Protein AF-A0A937C479-F1 (afdb_monomer_lite)

Radius of gyration: 17.18 Å; chains: 1; bounding box: 28×18×62 Å

pLDDT: mean 75.63, std 11.16, range [51.84, 90.5]

Secondary structure (DSSP, 8-state):
--HHHHTT----HHHHHHHHHHHHHHHHHHHHHHH---S-HHHHHHHHHHHHHHHHHHHHHIIIIIHHHHHHTTT---

Sequence (78 aa):
MYLSYILGIPVTGFELLLLLIAFLIWCVALVAVANGKFYDPATKICWFFLILFLNIAGVILFIFWGRKEINYGKHDKP

Structure (mmCIF, N/CA/C/O bac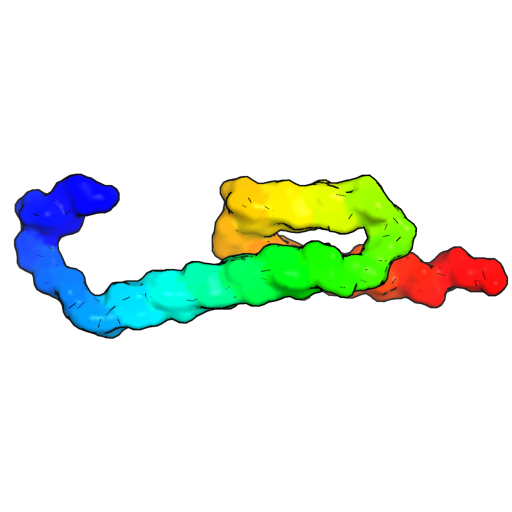kbone):
data_AF-A0A937C479-F1
#
_entry.id   AF-A0A937C479-F1
#
loop_
_atom_site.group_PDB
_atom_site.id
_atom_site.type_symbol
_atom_site.label_atom_id
_atom_site.label_alt_id
_atom_site.label_comp_id
_atom_site.label_asym_id
_atom_site.label_entity_id
_atom_site.label_seq_id
_atom_site.pdbx_PDB_ins_code
_atom_site.Cartn_x
_atom_site.Cartn_y
_atom_site.Cartn_z
_atom_site.occupancy
_atom_site.B_iso_or_equiv
_atom_site.auth_seq_id
_atom_site.auth_comp_id
_atom_site.auth_asym_id
_atom_site.auth_atom_id
_atom_site.pdbx_PDB_model_num
ATOM 1 N N . MET A 1 1 ? -4.059 0.927 -21.410 1.00 54.88 1 MET A N 1
ATOM 2 C CA . MET A 1 1 ? -3.365 -0.262 -21.955 1.00 54.88 1 MET A CA 1
ATOM 3 C C . MET A 1 1 ? -3.279 -0.250 -23.483 1.00 54.88 1 MET A C 1
ATOM 5 O O . MET A 1 1 ? -2.208 -0.523 -23.990 1.00 54.88 1 MET A O 1
ATOM 9 N N . TYR A 1 2 ? -4.327 0.147 -24.222 1.00 55.53 2 TYR A N 1
ATOM 10 C CA . TYR A 1 2 ? -4.256 0.302 -25.691 1.00 55.53 2 TYR A CA 1
ATOM 11 C C . TYR A 1 2 ? -3.475 1.533 -26.189 1.00 55.53 2 TYR A C 1
ATOM 13 O O . TYR A 1 2 ? -3.008 1.543 -27.320 1.00 55.53 2 TYR A O 1
ATOM 21 N N . LEU A 1 3 ? -3.306 2.566 -25.357 1.00 56.38 3 LEU A N 1
ATOM 22 C CA . LEU A 1 3 ? -2.725 3.841 -25.796 1.00 56.38 3 LEU A CA 1
ATOM 23 C C . LEU A 1 3 ? -1.209 3.779 -26.083 1.00 56.38 3 LEU A C 1
ATOM 25 O O . LEU A 1 3 ? -0.717 4.545 -26.902 1.00 56.38 3 LEU A O 1
ATOM 29 N N . SER A 1 4 ? -0.468 2.865 -25.448 1.00 57.00 4 SER A N 1
ATOM 30 C CA . SER A 1 4 ? 0.991 2.738 -25.600 1.00 57.00 4 SER A CA 1
ATOM 31 C C . SER A 1 4 ? 1.412 1.976 -26.860 1.00 57.00 4 SER A C 1
ATOM 33 O O . SER A 1 4 ? 2.462 2.269 -27.422 1.00 57.00 4 SER A O 1
ATOM 35 N N . TYR A 1 5 ? 0.583 1.047 -27.348 1.00 60.66 5 TYR A N 1
ATOM 36 C CA . TYR A 1 5 ? 0.876 0.268 -28.559 1.00 60.66 5 TYR A CA 1
ATOM 37 C C . TYR A 1 5 ? 0.732 1.101 -29.846 1.00 60.66 5 TYR A C 1
ATOM 39 O O . TYR A 1 5 ? 1.388 0.819 -30.841 1.00 60.66 5 TYR A O 1
ATOM 47 N N . ILE A 1 6 ? -0.091 2.158 -29.814 1.00 61.53 6 ILE A N 1
ATOM 48 C CA . ILE A 1 6 ? -0.311 3.077 -30.946 1.00 61.53 6 ILE A CA 1
ATOM 49 C C . ILE A 1 6 ? 0.835 4.101 -31.068 1.00 61.53 6 ILE A C 1
ATOM 51 O O . ILE A 1 6 ? 1.121 4.578 -32.161 1.00 61.53 6 ILE A O 1
ATOM 55 N N . LEU A 1 7 ? 1.518 4.422 -29.962 1.00 64.06 7 LEU A N 1
ATOM 56 C CA . LEU A 1 7 ? 2.538 5.479 -29.895 1.00 64.06 7 LEU A CA 1
ATOM 57 C C . LEU A 1 7 ? 3.985 4.989 -30.073 1.00 64.06 7 LEU A C 1
ATOM 59 O O . LEU A 1 7 ? 4.896 5.810 -30.047 1.00 64.06 7 LEU A O 1
ATOM 63 N N . GLY A 1 8 ? 4.218 3.684 -30.259 1.00 59.09 8 GLY A N 1
ATOM 64 C CA . GLY A 1 8 ? 5.556 3.153 -30.560 1.00 59.09 8 GLY A CA 1
ATOM 65 C C . GLY A 1 8 ? 6.611 3.442 -29.486 1.00 59.09 8 GLY A C 1
ATOM 66 O O . GLY A 1 8 ? 7.800 3.454 -29.791 1.00 59.09 8 GLY A O 1
ATOM 67 N N . ILE A 1 9 ? 6.196 3.695 -28.241 1.00 64.31 9 ILE A N 1
ATOM 68 C CA . ILE A 1 9 ? 7.129 3.901 -27.133 1.00 64.31 9 ILE A CA 1
ATOM 69 C C . ILE A 1 9 ? 7.623 2.517 -26.705 1.00 64.31 9 ILE A C 1
ATOM 71 O O . ILE A 1 9 ? 6.803 1.702 -26.266 1.00 64.31 9 ILE A O 1
ATOM 75 N N . PRO A 1 10 ? 8.926 2.206 -26.845 1.00 62.25 10 PRO A N 1
ATOM 76 C CA . PRO A 1 10 ? 9.466 0.968 -26.317 1.00 62.25 10 PRO A CA 1
ATOM 77 C C . PRO A 1 10 ? 9.315 1.038 -24.802 1.00 62.25 10 PRO A C 1
ATOM 79 O O . PRO A 1 10 ? 10.019 1.804 -24.151 1.00 62.25 10 PRO A O 1
ATOM 82 N N . VAL A 1 11 ? 8.371 0.270 -24.252 1.00 63.78 11 VAL A N 1
ATOM 83 C CA . VAL A 1 11 ? 8.255 0.114 -22.803 1.00 63.78 11 VAL A CA 1
ATOM 84 C C . VAL A 1 11 ? 9.543 -0.563 -22.359 1.00 63.78 11 VAL A C 1
ATOM 86 O O . VAL A 1 11 ? 9.754 -1.760 -22.571 1.00 63.78 11 VAL A O 1
ATOM 89 N N . THR A 1 12 ? 10.461 0.237 -21.842 1.00 73.25 12 THR A N 1
ATOM 90 C CA . THR A 1 12 ? 11.760 -0.226 -21.374 1.00 73.25 12 THR A CA 1
ATOM 91 C C . THR A 1 12 ? 11.520 -1.081 -20.136 1.00 73.25 12 THR A C 1
ATOM 93 O O . THR A 1 12 ? 10.668 -0.766 -19.308 1.00 73.25 12 THR A O 1
ATOM 96 N N . GLY A 1 13 ? 12.254 -2.189 -19.976 1.00 76.50 13 GLY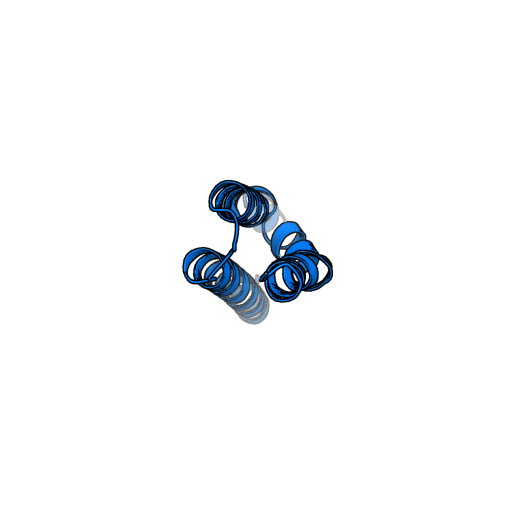 A N 1
ATOM 97 C CA . GLY A 1 13 ? 12.054 -3.119 -18.849 1.00 76.50 13 GLY A CA 1
ATOM 98 C C . GLY A 1 13 ? 12.090 -2.451 -17.462 1.00 76.50 13 GLY A C 1
ATOM 99 O O . GLY A 1 13 ? 11.536 -2.979 -16.503 1.00 76.50 13 GLY A O 1
ATOM 100 N N . PHE A 1 14 ? 12.675 -1.255 -17.372 1.00 80.81 14 PHE A N 1
ATOM 101 C CA . PHE A 1 14 ? 12.659 -0.392 -16.196 1.00 80.81 14 PHE A CA 1
ATOM 102 C C . PHE A 1 14 ? 11.252 0.079 -15.780 1.00 80.81 14 PHE A C 1
ATOM 104 O O . PHE A 1 14 ? 10.933 0.073 -14.592 1.00 80.81 14 PHE A O 1
ATOM 111 N N . GLU A 1 15 ? 10.381 0.436 -16.726 1.00 81.50 15 GLU A N 1
ATOM 112 C CA . GLU A 1 15 ? 9.012 0.893 -16.436 1.00 81.50 15 GLU A CA 1
ATOM 113 C C . GLU A 1 15 ? 8.148 -0.251 -15.889 1.00 81.50 15 GLU A C 1
ATOM 115 O O . GLU A 1 15 ? 7.402 -0.074 -14.925 1.00 81.50 15 GLU A O 1
ATOM 120 N N . LEU A 1 16 ? 8.315 -1.453 -16.450 1.00 83.38 16 LEU A N 1
ATOM 121 C CA . LEU A 1 16 ? 7.711 -2.687 -15.936 1.00 83.38 16 LEU A CA 1
ATOM 122 C C . LEU A 1 16 ? 8.177 -2.994 -14.510 1.00 83.38 16 LEU A C 1
ATOM 124 O O . LEU A 1 16 ? 7.370 -3.385 -13.667 1.00 83.38 16 LEU A O 1
ATOM 128 N N . LEU A 1 17 ? 9.463 -2.784 -14.226 1.00 85.50 17 LEU A N 1
ATOM 129 C CA . LEU A 1 17 ? 10.042 -3.007 -12.906 1.00 85.50 17 LEU A CA 1
ATOM 130 C C . LEU A 1 17 ? 9.503 -2.007 -11.870 1.00 85.50 17 LEU A C 1
ATOM 132 O O . LEU A 1 17 ? 9.136 -2.413 -10.768 1.00 85.50 17 LEU A O 1
ATOM 136 N N . LEU A 1 18 ? 9.367 -0.726 -12.228 1.00 86.31 18 LEU A N 1
ATOM 137 C CA . LEU A 1 18 ? 8.729 0.280 -11.368 1.00 86.31 18 LEU A CA 1
ATOM 138 C C . LEU A 1 18 ? 7.258 -0.043 -11.090 1.00 86.31 18 LEU A C 1
ATOM 140 O O . LEU A 1 18 ? 6.820 0.038 -9.940 1.00 86.31 18 LEU A O 1
ATOM 144 N N . LEU A 1 19 ? 6.505 -0.448 -12.117 1.00 84.12 19 LEU A N 1
ATOM 145 C CA . LEU A 1 19 ? 5.109 -0.854 -11.963 1.00 84.12 19 LEU A CA 1
ATOM 146 C C . LEU A 1 19 ? 4.982 -2.065 -11.026 1.00 84.12 19 LEU A C 1
ATOM 148 O O . LEU A 1 19 ? 4.109 -2.090 -10.159 1.00 84.12 19 LEU A O 1
ATOM 152 N N . LEU A 1 20 ? 5.884 -3.042 -11.161 1.00 87.31 20 LEU A N 1
ATOM 153 C CA . LEU A 1 20 ? 5.926 -4.227 -10.308 1.00 87.31 20 LEU A CA 1
ATOM 154 C C . LEU A 1 20 ? 6.201 -3.864 -8.843 1.00 87.31 20 LEU A C 1
ATOM 156 O O . LEU A 1 20 ? 5.523 -4.366 -7.948 1.00 87.31 20 LEU A O 1
ATOM 160 N N . ILE A 1 21 ? 7.158 -2.969 -8.586 1.00 89.75 21 ILE A N 1
ATOM 161 C CA . ILE A 1 21 ? 7.468 -2.499 -7.227 1.00 89.75 21 ILE A CA 1
ATOM 162 C C . ILE A 1 21 ? 6.270 -1.760 -6.625 1.00 89.75 21 ILE A C 1
ATOM 164 O O . ILE A 1 21 ? 5.894 -2.032 -5.484 1.00 89.75 21 ILE A O 1
ATOM 168 N N . ALA A 1 22 ? 5.638 -0.862 -7.383 1.00 85.06 22 ALA A N 1
ATOM 169 C CA . ALA A 1 22 ? 4.450 -0.143 -6.927 1.00 85.06 22 ALA A CA 1
ATOM 170 C C . ALA A 1 22 ? 3.303 -1.109 -6.574 1.00 85.06 22 ALA A C 1
ATOM 172 O O . ALA A 1 22 ? 2.647 -0.946 -5.542 1.00 85.06 22 ALA A O 1
ATOM 173 N N . PHE A 1 23 ? 3.114 -2.157 -7.380 1.00 84.94 23 PHE A N 1
ATOM 174 C CA . PHE A 1 23 ? 2.133 -3.210 -7.121 1.00 84.94 23 PHE A CA 1
ATOM 175 C C . PHE A 1 23 ? 2.463 -4.025 -5.861 1.00 84.94 23 PHE A C 1
ATOM 177 O O . PHE A 1 23 ? 1.585 -4.282 -5.037 1.00 84.94 23 PHE A O 1
ATOM 184 N N . LEU A 1 24 ? 3.735 -4.380 -5.661 1.00 90.50 24 LEU A N 1
ATOM 185 C CA . LEU A 1 24 ? 4.187 -5.076 -4.455 1.00 90.50 24 LEU A CA 1
ATOM 186 C C . LEU A 1 24 ? 3.942 -4.241 -3.193 1.00 90.50 24 LEU A C 1
ATOM 188 O O . LEU A 1 24 ? 3.415 -4.767 -2.214 1.00 90.50 24 LEU A O 1
ATOM 192 N N . ILE A 1 25 ? 4.266 -2.945 -3.218 1.00 87.50 25 ILE A N 1
ATOM 193 C CA . ILE A 1 25 ? 4.021 -2.029 -2.091 1.00 87.50 25 ILE A CA 1
ATOM 194 C C . ILE A 1 25 ? 2.527 -1.971 -1.758 1.00 87.50 25 ILE A C 1
ATOM 196 O O . ILE A 1 25 ? 2.154 -2.017 -0.583 1.00 87.50 25 ILE A O 1
ATOM 200 N N . TRP A 1 26 ? 1.669 -1.916 -2.777 1.00 86.44 26 TRP A N 1
ATOM 201 C CA . TRP A 1 26 ? 0.221 -1.924 -2.590 1.00 86.44 26 TRP A CA 1
ATOM 202 C C . TRP A 1 26 ? -0.281 -3.223 -1.939 1.00 86.44 26 TRP A C 1
ATOM 204 O O . TRP A 1 26 ? -1.003 -3.166 -0.940 1.00 86.44 26 TRP A O 1
ATOM 214 N N . CYS A 1 27 ? 0.169 -4.390 -2.414 1.00 86.94 27 CYS A N 1
ATOM 215 C CA . CYS A 1 27 ? -0.156 -5.676 -1.786 1.00 86.94 27 CYS A CA 1
ATOM 216 C C . CYS A 1 27 ? 0.337 -5.758 -0.333 1.00 86.94 27 CYS A C 1
ATOM 218 O O . CYS A 1 27 ? -0.401 -6.204 0.546 1.00 86.94 27 CYS A O 1
ATOM 220 N N . VAL A 1 28 ? 1.563 -5.303 -0.052 1.00 87.31 28 VAL A N 1
ATOM 221 C CA . VAL A 1 28 ? 2.113 -5.286 1.313 1.00 87.31 28 VAL A CA 1
ATOM 222 C C . VAL A 1 28 ? 1.280 -4.387 2.226 1.00 87.31 28 VAL A C 1
ATOM 224 O O . VAL A 1 28 ? 1.010 -4.775 3.361 1.00 87.31 28 VAL A O 1
ATOM 227 N N . ALA A 1 29 ? 0.820 -3.229 1.747 1.00 83.69 29 ALA A N 1
ATOM 228 C CA . ALA A 1 29 ? -0.051 -2.342 2.516 1.00 83.69 29 ALA A CA 1
ATOM 229 C C . ALA A 1 29 ? -1.405 -2.997 2.842 1.00 83.69 29 ALA A C 1
ATOM 231 O O . ALA A 1 29 ? -1.868 -2.923 3.982 1.00 83.69 29 ALA A O 1
ATOM 232 N N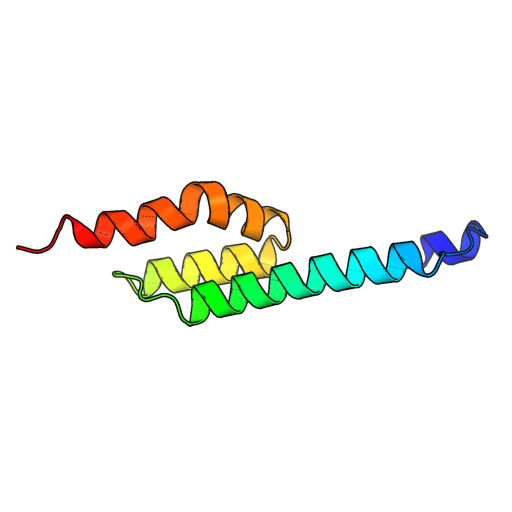 . LEU A 1 30 ? -2.003 -3.701 1.877 1.00 84.31 30 LEU A N 1
ATOM 233 C CA . LEU A 1 30 ? -3.222 -4.492 2.079 1.00 84.31 30 LEU A CA 1
ATOM 234 C C . LEU A 1 30 ? -3.035 -5.565 3.154 1.00 84.31 30 LEU A C 1
ATOM 236 O O . LEU A 1 30 ? -3.840 -5.660 4.082 1.00 84.31 30 LEU A O 1
ATOM 240 N N . VAL A 1 31 ? -1.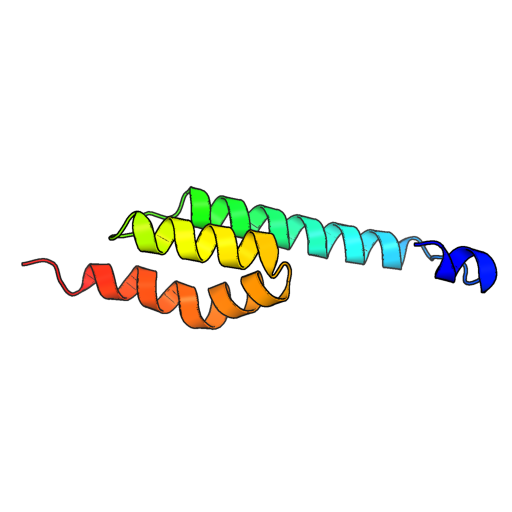949 -6.338 3.071 1.00 86.81 31 VAL A N 1
ATOM 241 C CA . VAL A 1 31 ? -1.623 -7.368 4.068 1.00 86.81 31 VAL A CA 1
ATOM 242 C C . VAL A 1 31 ? -1.332 -6.740 5.431 1.00 86.81 31 VAL A C 1
ATOM 244 O O . VAL A 1 31 ? -1.774 -7.269 6.448 1.00 86.81 31 VAL A O 1
ATOM 247 N N . ALA A 1 32 ? -0.644 -5.599 5.476 1.00 84.31 32 ALA A N 1
ATOM 248 C CA . ALA A 1 32 ? -0.356 -4.881 6.714 1.00 84.31 32 ALA A CA 1
ATOM 249 C C . ALA A 1 32 ? -1.639 -4.409 7.414 1.00 84.31 32 ALA A C 1
ATOM 251 O O . ALA A 1 32 ? -1.744 -4.530 8.634 1.00 84.31 32 ALA A O 1
ATOM 252 N N . VAL A 1 33 ? -2.640 -3.936 6.666 1.00 83.19 33 VAL A N 1
ATOM 253 C CA . VAL A 1 33 ? -3.957 -3.598 7.228 1.00 83.19 33 VAL A CA 1
ATOM 254 C C . VAL A 1 33 ? -4.742 -4.849 7.610 1.00 83.19 33 VAL A C 1
ATOM 256 O O . VAL A 1 33 ? -5.305 -4.909 8.701 1.00 83.19 33 VAL A O 1
ATOM 259 N N . ALA A 1 34 ? -4.732 -5.895 6.788 1.00 81.94 34 ALA A N 1
ATOM 260 C CA . ALA A 1 34 ? -5.421 -7.145 7.105 1.00 81.94 34 ALA A CA 1
ATOM 261 C C . ALA A 1 34 ? -4.854 -7.835 8.364 1.00 81.94 34 ALA A C 1
ATOM 263 O O . ALA A 1 34 ? -5.622 -8.361 9.171 1.00 81.94 34 ALA A O 1
ATOM 264 N N . ASN A 1 35 ? -3.538 -7.780 8.586 1.00 83.12 35 ASN A N 1
ATOM 265 C CA . ASN A 1 35 ? -2.882 -8.303 9.792 1.00 83.12 35 ASN A CA 1
ATOM 266 C C . ASN A 1 35 ? -2.792 -7.290 10.941 1.00 83.12 35 ASN A C 1
ATOM 268 O O . ASN A 1 35 ? -2.473 -7.670 12.069 1.00 83.12 35 ASN A O 1
ATOM 272 N N . GLY A 1 36 ? -3.097 -6.016 10.695 1.00 76.38 36 GLY A N 1
ATOM 273 C CA . GLY A 1 36 ? -3.118 -4.991 11.728 1.00 76.38 36 GLY A CA 1
ATOM 274 C C . GLY A 1 36 ? -4.118 -5.339 12.833 1.00 76.38 36 GLY A C 1
ATOM 275 O O . GLY A 1 36 ? -5.271 -5.708 12.571 1.00 76.38 36 GLY A O 1
ATOM 276 N N . LYS A 1 37 ? -3.673 -5.225 14.088 1.00 69.56 37 LYS A N 1
ATOM 277 C CA . LYS A 1 37 ? -4.554 -5.248 15.260 1.00 69.56 37 LYS A CA 1
ATOM 278 C C . LYS A 1 37 ? -5.148 -3.854 15.429 1.00 69.56 37 LYS A C 1
ATOM 280 O O . LYS A 1 37 ? -4.567 -3.006 16.097 1.00 69.56 37 LYS A O 1
ATOM 285 N N . PHE A 1 38 ? -6.273 -3.626 14.767 1.00 72.62 38 PHE A N 1
ATOM 286 C CA . PHE A 1 38 ? -7.102 -2.447 14.988 1.00 72.62 38 PHE A CA 1
ATOM 287 C C . PHE A 1 38 ? -8.018 -2.695 16.183 1.00 72.62 38 PHE A C 1
ATOM 289 O O . PHE A 1 38 ? -8.414 -3.835 16.428 1.00 72.62 38 PHE A O 1
ATOM 296 N N . TYR A 1 39 ? -8.324 -1.629 16.916 1.00 69.06 39 TYR A N 1
ATOM 297 C CA . TYR A 1 39 ? -9.252 -1.672 18.042 1.00 69.06 39 TYR A CA 1
ATOM 298 C C . TYR A 1 39 ? -10.677 -1.967 17.559 1.00 69.06 39 TYR A C 1
ATOM 300 O O . TYR A 1 39 ? -11.297 -2.923 18.014 1.00 69.06 39 TYR A O 1
ATOM 308 N N . ASP A 1 40 ? -11.132 -1.222 16.547 1.00 78.25 40 ASP A N 1
ATOM 309 C CA . ASP A 1 40 ? -12.440 -1.421 15.935 1.00 78.25 40 ASP A CA 1
ATOM 310 C C . ASP A 1 40 ? -12.359 -2.239 14.635 1.00 78.25 40 ASP A C 1
ATOM 312 O O . ASP A 1 40 ? -11.660 -1.845 13.688 1.00 78.25 40 ASP A O 1
ATOM 316 N N . PRO A 1 41 ? -13.114 -3.351 14.526 1.00 79.62 41 PRO A N 1
ATOM 317 C CA . PRO A 1 41 ? -13.171 -4.146 13.302 1.00 79.62 41 PRO A CA 1
ATOM 318 C C . PRO A 1 41 ? -13.791 -3.361 12.136 1.00 79.62 41 PRO A C 1
ATOM 320 O O . PRO A 1 41 ? -13.392 -3.559 10.989 1.00 79.62 41 PRO A O 1
ATOM 323 N N . ALA A 1 42 ? -14.707 -2.427 12.413 1.00 83.06 42 ALA A N 1
ATOM 324 C CA . ALA A 1 42 ? -15.298 -1.554 11.399 1.00 83.06 42 ALA A CA 1
ATOM 325 C C . ALA A 1 42 ? -14.250 -0.621 10.762 1.00 83.06 42 ALA A C 1
ATOM 327 O O . ALA A 1 42 ? -14.161 -0.527 9.537 1.00 83.06 42 ALA A O 1
ATOM 328 N N . THR A 1 43 ? -13.393 -0.001 11.579 1.00 81.88 43 THR A N 1
ATOM 329 C CA . THR A 1 43 ? -12.319 0.894 11.117 1.00 81.88 43 THR A CA 1
ATOM 330 C C . THR A 1 43 ? -11.276 0.145 10.291 1.00 81.88 43 THR A C 1
ATOM 332 O O . THR A 1 43 ? -10.822 0.641 9.259 1.00 81.88 43 THR A O 1
ATOM 335 N N . LYS A 1 44 ? -10.961 -1.099 10.674 1.00 83.19 44 LYS A N 1
ATOM 336 C CA . LYS A 1 44 ? -10.090 -1.991 9.894 1.00 83.19 44 LYS A CA 1
ATOM 337 C C . LYS A 1 44 ? -10.628 -2.251 8.489 1.00 83.19 44 LYS A C 1
ATOM 339 O O . LYS A 1 44 ? -9.883 -2.153 7.516 1.00 83.19 44 LYS A O 1
ATOM 344 N N . ILE A 1 45 ? -11.913 -2.585 8.387 1.00 85.06 45 ILE A N 1
ATOM 345 C CA . ILE A 1 45 ? -12.574 -2.865 7.108 1.00 85.06 45 ILE A CA 1
ATOM 346 C C . ILE A 1 45 ? -12.634 -1.594 6.253 1.00 85.06 45 ILE A C 1
ATOM 348 O O . ILE A 1 45 ? -12.367 -1.658 5.055 1.00 85.06 45 ILE A O 1
ATOM 352 N N . CYS A 1 46 ? -12.905 -0.438 6.864 1.00 86.00 46 CYS A N 1
ATOM 353 C CA . CYS A 1 46 ? -12.909 0.851 6.174 1.00 86.00 46 CYS A CA 1
ATOM 354 C C . CYS A 1 46 ? -11.539 1.165 5.550 1.00 86.00 46 CYS A C 1
ATOM 356 O O . CYS A 1 46 ? -11.458 1.442 4.353 1.00 86.00 46 CYS A O 1
ATOM 358 N N . TRP A 1 47 ? -10.449 1.016 6.314 1.00 85.12 47 TRP A N 1
ATOM 359 C CA . TRP A 1 47 ? -9.082 1.188 5.802 1.00 85.12 47 TRP A CA 1
ATOM 360 C C . TRP A 1 47 ? -8.712 0.172 4.724 1.00 85.12 47 TRP A C 1
ATOM 362 O O . TRP A 1 47 ? -8.064 0.530 3.740 1.00 85.12 47 TRP A O 1
ATOM 372 N N . PHE A 1 48 ? -9.144 -1.080 4.878 1.00 85.19 48 PHE A N 1
ATOM 373 C CA . PHE A 1 48 ? -8.930 -2.115 3.871 1.00 85.19 4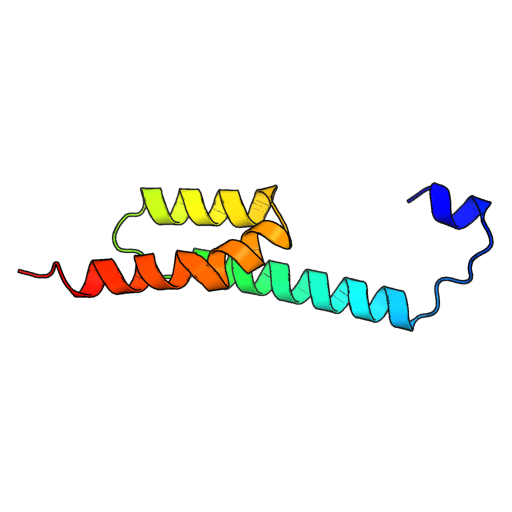8 PHE A CA 1
ATOM 374 C C . PHE A 1 48 ? -9.598 -1.740 2.543 1.00 85.19 48 PHE A C 1
ATOM 376 O O . PHE A 1 48 ? -8.942 -1.761 1.503 1.00 85.19 48 PHE A O 1
ATOM 383 N N . PHE A 1 49 ? -10.865 -1.319 2.576 1.00 85.81 49 PHE A N 1
ATOM 384 C CA . PHE A 1 49 ? -11.581 -0.855 1.388 1.00 85.81 49 PHE A CA 1
ATOM 385 C C . PHE A 1 49 ? -10.979 0.418 0.790 1.00 85.81 49 PHE A C 1
ATOM 387 O O . PHE A 1 49 ? -10.884 0.522 -0.432 1.00 85.81 49 PHE A O 1
ATOM 394 N N . LEU A 1 50 ? -10.519 1.352 1.624 1.00 86.25 50 LEU A N 1
ATOM 395 C CA . LEU A 1 50 ? -9.816 2.555 1.178 1.00 86.25 50 LEU A CA 1
ATOM 396 C C . LEU A 1 50 ? -8.550 2.208 0.391 1.00 86.25 50 LEU A C 1
ATOM 398 O O . LEU A 1 50 ? -8.355 2.720 -0.705 1.00 86.25 50 LEU A O 1
ATOM 402 N N . ILE A 1 51 ? -7.705 1.311 0.898 1.00 85.38 51 ILE A N 1
ATOM 403 C CA . ILE A 1 51 ? -6.484 0.901 0.187 1.00 85.38 51 ILE A CA 1
ATOM 404 C C . ILE A 1 51 ? -6.829 0.101 -1.074 1.00 85.38 51 ILE A C 1
ATOM 406 O O . ILE A 1 51 ? -6.189 0.285 -2.112 1.00 85.38 51 ILE A O 1
ATOM 410 N N . LEU A 1 52 ? -7.855 -0.749 -1.006 1.00 84.81 52 LEU A N 1
ATOM 411 C CA . LEU A 1 52 ? -8.275 -1.593 -2.120 1.00 84.81 52 LEU A CA 1
ATOM 412 C C . LEU A 1 52 ? -8.828 -0.775 -3.299 1.00 84.81 52 LEU A C 1
ATOM 414 O O . LEU A 1 52 ? -8.426 -1.002 -4.437 1.00 84.81 52 LEU A O 1
ATOM 418 N N . PHE A 1 53 ? -9.706 0.198 -3.041 1.00 85.69 53 PHE A N 1
ATOM 419 C CA . PHE A 1 53 ? -10.317 1.020 -4.092 1.00 85.69 53 PHE A CA 1
ATOM 420 C C . PHE A 1 53 ? -9.452 2.209 -4.516 1.00 85.69 53 PHE A C 1
ATOM 422 O O . PHE A 1 53 ? -9.442 2.572 -5.691 1.00 85.69 53 PHE A O 1
ATOM 429 N N . LEU A 1 54 ? -8.701 2.808 -3.589 1.00 85.06 54 LEU A N 1
ATOM 430 C CA . LEU A 1 54 ? -7.924 4.023 -3.846 1.00 85.06 54 LEU A CA 1
ATOM 431 C C . LEU A 1 54 ? -6.463 3.731 -4.257 1.00 85.06 54 LEU A C 1
ATOM 433 O O . LEU A 1 54 ? -5.695 4.662 -4.501 1.00 85.06 54 LEU A O 1
ATOM 437 N N . ASN A 1 55 ? -6.071 2.454 -4.364 1.00 82.44 55 ASN A N 1
ATOM 438 C CA . ASN A 1 55 ? -4.742 1.993 -4.789 1.00 82.44 55 ASN A CA 1
ATOM 439 C C . ASN A 1 55 ? -3.596 2.750 -4.084 1.00 82.44 55 ASN A C 1
ATOM 441 O O . ASN A 1 55 ? -3.553 2.827 -2.856 1.00 82.44 55 ASN A O 1
ATOM 445 N N . ILE A 1 56 ? -2.672 3.335 -4.852 1.00 76.12 56 ILE A N 1
ATOM 446 C CA . ILE A 1 56 ? -1.509 4.083 -4.363 1.00 76.12 56 ILE A CA 1
ATOM 447 C C . ILE A 1 56 ? -1.937 5.250 -3.464 1.00 76.12 56 ILE A C 1
ATOM 449 O O . ILE A 1 56 ? -1.320 5.480 -2.425 1.00 76.12 56 ILE A O 1
ATOM 453 N N . ALA A 1 57 ? -3.014 5.958 -3.815 1.00 78.19 57 ALA A N 1
ATOM 454 C CA . ALA A 1 57 ? -3.510 7.066 -3.003 1.00 78.19 57 ALA A CA 1
ATOM 455 C C . ALA A 1 57 ? -4.006 6.576 -1.633 1.00 78.19 57 ALA A C 1
ATOM 457 O O . ALA A 1 57 ? -3.737 7.221 -0.622 1.00 78.19 57 ALA A O 1
ATOM 458 N N . GLY A 1 58 ? -4.636 5.398 -1.581 1.00 78.44 58 GLY A N 1
ATOM 459 C CA . GLY A 1 58 ? -5.045 4.756 -0.330 1.00 78.44 58 GLY A CA 1
ATOM 460 C C . GLY A 1 58 ? -3.857 4.365 0.551 1.00 78.44 58 GLY A C 1
ATOM 461 O O . GLY A 1 58 ? -3.894 4.579 1.762 1.00 78.44 58 GLY A O 1
ATOM 462 N N . VAL A 1 59 ? -2.767 3.874 -0.049 1.00 77.69 59 VAL A N 1
ATOM 463 C CA . VAL A 1 59 ? -1.517 3.559 0.670 1.00 77.69 59 VAL A CA 1
ATOM 464 C C . VAL A 1 59 ? -0.879 4.816 1.264 1.00 77.69 59 VAL A C 1
ATOM 466 O O . VAL A 1 59 ? -0.487 4.810 2.431 1.00 77.69 59 VAL A O 1
ATOM 469 N N . ILE A 1 60 ? -0.803 5.906 0.495 1.00 82.44 60 ILE A N 1
ATOM 470 C CA . ILE A 1 60 ? -0.257 7.188 0.971 1.00 82.44 60 ILE A CA 1
ATOM 471 C C . ILE A 1 60 ? -1.092 7.714 2.144 1.00 82.44 60 ILE A C 1
ATOM 473 O O . ILE A 1 60 ? -0.532 8.090 3.178 1.00 82.44 60 ILE A O 1
ATOM 477 N N . LEU A 1 61 ? -2.423 7.677 2.017 1.00 82.62 61 LEU A N 1
ATOM 478 C CA . LEU A 1 61 ? -3.338 8.084 3.084 1.00 82.62 61 LEU A CA 1
ATOM 479 C C . LEU A 1 61 ? -3.152 7.229 4.343 1.00 82.62 61 LEU A C 1
ATOM 481 O O . LEU A 1 61 ? -3.148 7.751 5.456 1.00 82.62 61 LEU A O 1
ATOM 485 N N . PHE A 1 62 ? -2.963 5.919 4.177 1.00 77.00 62 PHE A N 1
ATOM 486 C CA . PHE A 1 62 ? -2.753 4.998 5.289 1.00 77.00 62 PHE A CA 1
ATOM 487 C C . PHE A 1 62 ? -1.442 5.270 6.036 1.00 77.00 62 PHE A C 1
ATOM 489 O O . PHE A 1 62 ? -1.415 5.260 7.269 1.00 77.00 62 PHE A O 1
ATOM 496 N N . ILE A 1 63 ? -0.361 5.562 5.310 1.00 78.44 63 ILE A N 1
ATOM 497 C CA . ILE A 1 63 ? 0.938 5.882 5.914 1.00 78.44 63 ILE A CA 1
ATOM 498 C C . ILE A 1 63 ? 0.868 7.198 6.701 1.00 78.44 63 ILE A C 1
ATOM 500 O O . ILE A 1 63 ? 1.384 7.256 7.819 1.00 78.44 63 ILE A O 1
ATOM 504 N N . PHE A 1 64 ? 0.214 8.227 6.154 1.00 82.44 64 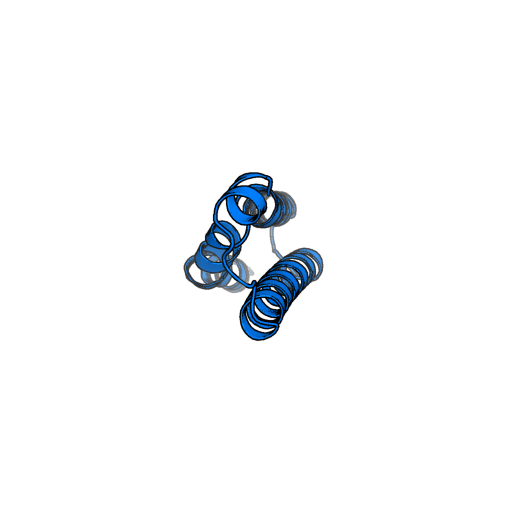PHE A N 1
ATOM 505 C CA . PHE A 1 64 ? 0.098 9.534 6.810 1.00 82.44 64 PHE A CA 1
ATOM 506 C C . PHE A 1 64 ? -0.919 9.552 7.959 1.00 82.44 64 PHE A C 1
ATOM 508 O O . PHE A 1 64 ? -0.642 10.124 9.012 1.00 82.44 64 PHE A O 1
ATOM 515 N N . TRP A 1 65 ? -2.091 8.941 7.768 1.00 77.94 65 TRP A N 1
ATOM 516 C CA . TRP A 1 65 ? -3.239 9.088 8.671 1.00 77.94 65 TRP A CA 1
ATOM 517 C C . TRP A 1 65 ? -3.606 7.791 9.399 1.00 77.94 65 TRP A C 1
ATOM 519 O O . TRP A 1 65 ? -3.815 7.802 10.613 1.00 77.94 65 TRP A O 1
ATOM 529 N N . GLY A 1 66 ? -3.601 6.653 8.700 1.00 69.19 66 GLY A N 1
ATOM 530 C CA . GLY A 1 66 ? -3.987 5.351 9.264 1.00 69.19 66 GLY A CA 1
ATOM 531 C C . GLY A 1 66 ? -3.100 4.884 10.423 1.00 69.19 66 GLY A C 1
ATOM 532 O O . GLY A 1 66 ? -3.581 4.279 11.382 1.00 69.19 66 GLY A O 1
ATOM 533 N N . ARG A 1 67 ? -1.812 5.252 10.420 1.00 70.50 67 ARG A N 1
ATOM 534 C CA . ARG A 1 67 ? -0.888 5.015 11.550 1.00 70.50 67 ARG A CA 1
ATOM 535 C C . ARG A 1 67 ? -1.332 5.697 12.848 1.00 70.50 67 ARG A C 1
ATOM 537 O O . ARG A 1 67 ? -1.031 5.181 13.925 1.00 70.50 67 ARG A O 1
ATOM 544 N N . LYS A 1 68 ? -2.030 6.835 12.763 1.00 68.50 68 LYS A N 1
ATOM 545 C CA . LYS A 1 68 ? -2.495 7.588 13.934 1.00 68.50 68 LYS A CA 1
ATOM 546 C C . LYS A 1 68 ? -3.635 6.848 14.635 1.00 68.50 68 LYS A C 1
ATOM 548 O O . LYS A 1 68 ? -3.615 6.722 15.855 1.00 68.50 68 LYS A O 1
ATOM 553 N N . GLU A 1 69 ? -4.564 6.278 13.871 1.00 66.88 69 GLU A N 1
ATOM 554 C CA . GLU A 1 69 ? -5.717 5.531 14.398 1.00 66.88 69 GLU A CA 1
ATOM 555 C C . GLU A 1 69 ? -5.317 4.218 15.083 1.00 66.88 69 GLU A C 1
ATOM 557 O O . GLU A 1 69 ? -5.879 3.865 16.117 1.00 66.88 69 GLU A O 1
ATOM 562 N N . ILE A 1 70 ? -4.273 3.544 14.586 1.00 65.69 70 ILE A N 1
ATOM 563 C CA . ILE A 1 70 ? -3.688 2.371 15.261 1.00 65.69 70 ILE A CA 1
ATOM 564 C C . ILE A 1 70 ? -3.149 2.742 16.657 1.00 65.69 70 ILE A C 1
ATOM 566 O O . ILE A 1 70 ? -3.166 1.916 17.569 1.00 65.69 70 ILE A O 1
ATOM 570 N N . ASN A 1 71 ? -2.664 3.976 16.835 1.00 62.03 71 ASN A N 1
ATOM 571 C CA . ASN A 1 71 ? -2.056 4.433 18.087 1.00 62.03 71 ASN A CA 1
ATOM 572 C C . ASN A 1 71 ? -3.080 5.017 19.079 1.00 62.03 71 ASN A C 1
ATOM 574 O O . ASN A 1 71 ? -2.880 4.901 20.287 1.00 62.03 71 ASN A O 1
ATOM 578 N N . TYR A 1 72 ? -4.191 5.589 18.599 1.00 59.56 72 TYR A N 1
ATOM 579 C CA . TYR A 1 72 ? -5.266 6.099 19.463 1.00 59.56 72 TYR A CA 1
ATOM 580 C C . TYR A 1 72 ? -5.917 4.996 20.308 1.00 59.56 72 TYR A C 1
ATOM 582 O O . TYR A 1 72 ? -6.069 5.173 21.512 1.00 59.56 72 TYR A O 1
ATOM 590 N N . GLY A 1 73 ? -6.150 3.804 19.745 1.00 56.03 73 GLY A N 1
ATOM 591 C CA . GLY A 1 73 ? -6.685 2.657 20.501 1.00 56.03 73 GLY A CA 1
ATOM 592 C C . GLY A 1 73 ? -5.771 2.131 21.623 1.00 56.03 73 GLY A C 1
ATOM 593 O O . GLY A 1 73 ? -6.132 1.198 22.338 1.00 56.03 73 GLY A O 1
ATOM 594 N N . LYS A 1 74 ? -4.563 2.690 21.781 1.00 55.41 74 LYS A N 1
ATOM 595 C CA . LYS A 1 74 ? -3.625 2.345 22.856 1.00 55.41 74 LYS A CA 1
ATOM 596 C C . LYS A 1 74 ? -3.796 3.218 24.105 1.00 55.41 74 LYS A C 1
ATOM 598 O O . LYS A 1 74 ? -3.368 2.782 25.171 1.00 55.41 74 LYS A O 1
ATOM 603 N N . HIS A 1 75 ? -4.382 4.411 23.965 1.00 54.25 75 HIS A N 1
ATOM 604 C CA . HIS A 1 75 ? -4.547 5.392 25.045 1.00 54.25 75 HIS A CA 1
ATOM 605 C C . HIS A 1 75 ? -5.898 5.308 25.770 1.00 54.25 75 HIS A C 1
ATOM 607 O O . HIS A 1 75 ? -5.981 5.781 26.896 1.00 54.25 75 HIS A O 1
ATOM 613 N N . ASP A 1 76 ? -6.898 4.645 25.185 1.00 54.75 76 ASP A N 1
ATOM 614 C CA . ASP A 1 76 ? -8.234 4.460 25.781 1.00 54.75 76 ASP A CA 1
ATOM 615 C C . ASP A 1 76 ? -8.401 3.096 26.475 1.00 54.75 76 ASP A C 1
ATOM 617 O O . ASP A 1 76 ? -9.492 2.527 26.527 1.00 54.75 76 ASP A O 1
ATOM 621 N N . LYS A 1 77 ? -7.308 2.526 26.997 1.00 51.84 77 LYS A N 1
ATOM 622 C CA . LYS A 1 77 ? -7.421 1.398 27.928 1.00 51.84 77 LYS A CA 1
ATOM 623 C C . LYS A 1 77 ? -7.787 1.954 29.311 1.00 51.84 77 LYS A C 1
ATOM 625 O O . LYS A 1 77 ? -7.023 2.796 29.786 1.00 51.84 77 LYS A O 1
ATOM 630 N N . PRO A 1 78 ? -8.900 1.521 29.935 1.00 58.56 78 PRO A N 1
ATOM 631 C CA . PRO A 1 78 ? -9.148 1.806 31.346 1.00 58.56 78 PRO A CA 1
ATOM 632 C C . PRO A 1 78 ? -8.057 1.198 32.238 1.00 58.56 78 PRO A C 1
ATOM 634 O O . PRO A 1 78 ? -7.464 0.164 31.838 1.00 58.56 78 PRO A O 1
#

Foldseek 3Di:
DVPCVVVPDPPPVVVVVVVVVLVVLLVVLLVCLVPQPAPDPVVSVVLNVQSVVVPSNSSVCCVVPVVVRSVVSVPPDD